Protein AF-A0A537F146-F1 (afdb_monomer_lite)

Foldseek 3Di:
DDDPDPPPPPDDDDPPQDAQPQPRDGFPDAFPDWDDDVQWTKGWGAHPVRWIKIWTDGPVDIDIGTDFDQQCADPVVRDRHPGSDSADPPPRHGD

Structure (mmCIF, N/CA/C/O backbone):
data_AF-A0A537F146-F1
#
_entry.id   AF-A0A537F146-F1
#
loop_
_atom_site.group_PDB
_atom_site.id
_atom_site.type_symbol
_atom_site.label_atom_id
_atom_site.label_alt_id
_atom_site.label_comp_id
_atom_site.label_asym_id
_atom_site.label_entity_id
_atom_site.label_seq_id
_atom_site.pdbx_PDB_ins_code
_atom_site.Cartn_x
_atom_site.Cartn_y
_atom_site.Cartn_z
_atom_site.occupancy
_atom_site.B_iso_or_equiv
_atom_site.auth_seq_id
_atom_site.auth_comp_id
_atom_site.auth_asym_id
_atom_site.auth_atom_id
_atom_site.pdbx_PDB_model_num
ATOM 1 N N . MET A 1 1 ? 22.084 5.832 32.204 1.00 35.81 1 MET A N 1
ATOM 2 C CA . MET A 1 1 ? 21.666 4.539 31.616 1.00 35.81 1 MET A CA 1
ATOM 3 C C . MET A 1 1 ? 20.229 4.683 31.137 1.00 35.81 1 MET A C 1
ATOM 5 O O . MET A 1 1 ? 19.326 4.732 31.961 1.00 35.81 1 MET A O 1
ATOM 9 N N . ILE A 1 2 ? 20.018 4.862 29.832 1.00 39.72 2 ILE A N 1
ATOM 10 C CA . ILE A 1 2 ? 18.678 5.003 29.246 1.00 39.72 2 ILE A CA 1
ATOM 11 C C . ILE A 1 2 ? 18.163 3.583 29.012 1.00 39.72 2 ILE A C 1
ATOM 13 O O . ILE A 1 2 ? 18.698 2.862 28.176 1.00 39.72 2 ILE A O 1
ATOM 17 N N . ARG A 1 3 ? 17.183 3.149 29.805 1.00 31.09 3 ARG A N 1
ATOM 18 C CA . ARG A 1 3 ? 16.497 1.873 29.579 1.00 31.09 3 ARG A CA 1
ATOM 19 C C . ARG A 1 3 ? 15.633 2.035 28.322 1.00 31.09 3 ARG A C 1
ATOM 21 O O . ARG A 1 3 ? 14.796 2.940 28.322 1.00 31.09 3 ARG A O 1
ATOM 28 N N . PRO A 1 4 ? 15.799 1.220 27.266 1.00 36.56 4 PRO A N 1
ATOM 29 C CA . PRO A 1 4 ? 14.839 1.220 26.175 1.00 36.56 4 PRO A CA 1
ATOM 30 C C . PRO A 1 4 ? 13.485 0.800 26.747 1.00 36.56 4 PRO A C 1
ATOM 32 O O . PRO A 1 4 ? 13.367 -0.210 27.444 1.00 36.56 4 PRO A O 1
ATOM 35 N N . ARG A 1 5 ? 12.477 1.641 26.519 1.00 38.00 5 ARG A N 1
ATOM 36 C CA . ARG A 1 5 ? 11.101 1.379 26.923 1.00 38.00 5 ARG A CA 1
ATOM 37 C C . ARG A 1 5 ? 10.619 0.175 26.106 1.00 38.00 5 ARG A C 1
ATOM 39 O O . ARG A 1 5 ? 10.669 0.254 24.880 1.00 38.00 5 ARG A O 1
ATOM 46 N N . PRO A 1 6 ? 10.189 -0.932 26.729 1.00 39.66 6 PRO A N 1
ATOM 47 C CA . PRO A 1 6 ? 9.545 -1.998 25.986 1.00 39.66 6 PRO A CA 1
ATOM 48 C C . PRO A 1 6 ? 8.227 -1.439 25.451 1.00 39.66 6 PRO A C 1
ATOM 50 O O . PRO A 1 6 ? 7.344 -1.063 26.225 1.00 39.66 6 PRO A O 1
ATOM 53 N N . THR A 1 7 ? 8.111 -1.328 24.129 1.00 41.47 7 THR A N 1
ATOM 54 C CA . THR A 1 7 ? 6.828 -1.078 23.475 1.00 41.47 7 THR A CA 1
ATOM 55 C C . THR A 1 7 ? 5.984 -2.334 23.658 1.00 41.47 7 THR A C 1
ATOM 57 O O . THR A 1 7 ? 6.043 -3.274 22.870 1.00 41.47 7 THR A O 1
ATOM 60 N N . LEU A 1 8 ? 5.255 -2.372 24.774 1.00 39.59 8 LEU A N 1
ATOM 61 C CA . LEU A 1 8 ? 4.144 -3.282 25.008 1.00 39.59 8 LEU A CA 1
ATOM 62 C C . LEU A 1 8 ? 3.074 -2.988 23.955 1.00 39.59 8 LEU A C 1
ATOM 64 O O . LEU A 1 8 ? 2.365 -1.989 24.049 1.00 39.59 8 LEU A O 1
ATOM 68 N N . ILE A 1 9 ? 2.958 -3.863 22.961 1.00 44.91 9 ILE A N 1
ATOM 69 C CA . ILE A 1 9 ? 1.751 -3.973 22.144 1.00 44.91 9 ILE A CA 1
ATOM 70 C C . ILE A 1 9 ? 0.869 -5.011 22.848 1.00 44.91 9 ILE A C 1
ATOM 72 O O . ILE A 1 9 ? 0.879 -6.192 22.512 1.00 44.91 9 ILE A O 1
ATOM 76 N N . THR A 1 10 ? 0.188 -4.595 23.920 1.00 44.34 10 THR A N 1
ATOM 77 C CA . THR A 1 10 ? -0.808 -5.425 24.613 1.00 44.34 10 THR A CA 1
ATOM 78 C C . THR A 1 10 ? -2.164 -5.193 23.964 1.00 44.34 10 THR A C 1
ATOM 80 O O . THR A 1 10 ? -2.736 -4.112 24.080 1.00 44.34 10 THR A O 1
ATOM 83 N N . GLY A 1 11 ? -2.675 -6.216 23.289 1.00 36.41 11 GLY A N 1
ATOM 84 C CA . GLY A 1 11 ? -4.003 -6.212 22.683 1.00 36.41 11 GLY A CA 1
ATOM 85 C C . GLY A 1 11 ? -4.105 -7.324 21.654 1.00 36.41 11 GLY A C 1
ATOM 86 O O . GLY A 1 11 ? -3.939 -7.086 20.464 1.00 36.41 11 GLY A O 1
ATOM 87 N N . GLY A 1 12 ? -4.285 -8.555 22.134 1.00 39.47 12 GLY A N 1
ATOM 88 C CA . GLY A 1 12 ? -4.533 -9.707 21.281 1.00 39.47 12 GLY A CA 1
ATOM 89 C C . GLY A 1 12 ? -5.859 -9.556 20.547 1.00 39.47 12 GLY A C 1
ATOM 90 O O . GLY A 1 12 ? -6.892 -9.416 21.181 1.00 39.47 12 GLY A O 1
ATOM 91 N N . GLU A 1 13 ? -5.803 -9.529 19.224 1.00 35.81 13 GLU A N 1
ATOM 92 C CA . GLU A 1 13 ? -6.495 -10.444 18.313 1.00 35.81 13 GLU A CA 1
ATOM 93 C C . GLU A 1 13 ? -6.173 -9.987 16.885 1.00 35.81 13 GLU A C 1
ATOM 95 O O . GLU A 1 13 ? -6.377 -8.837 16.510 1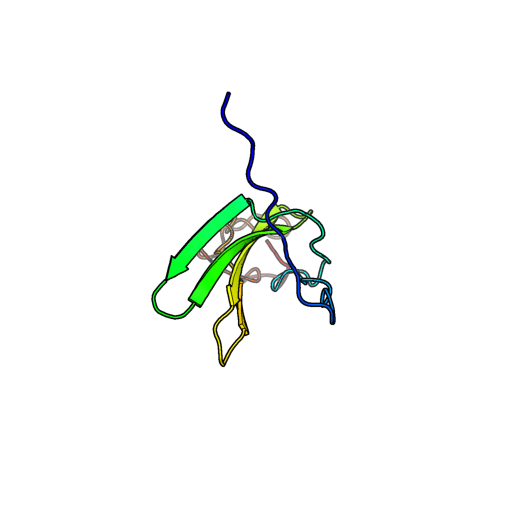.00 35.81 13 GLU A O 1
ATOM 100 N N . ALA A 1 14 ? -5.590 -10.911 16.120 1.00 37.09 14 ALA A N 1
ATOM 101 C CA . ALA A 1 14 ? -5.095 -10.746 14.760 1.00 37.09 14 ALA A CA 1
ATOM 102 C C . ALA A 1 14 ? -4.009 -9.662 14.570 1.00 37.09 14 ALA A C 1
ATOM 104 O O . ALA A 1 14 ? -4.271 -8.515 14.209 1.00 37.09 14 ALA A O 1
ATOM 105 N N . LEU A 1 15 ? -2.742 -10.101 14.568 1.00 44.44 15 LEU A N 1
ATOM 106 C CA . LEU A 1 15 ? -1.851 -9.692 13.478 1.00 44.44 15 LEU A CA 1
ATOM 107 C C . LEU A 1 15 ? -2.530 -10.153 12.179 1.00 44.44 15 LEU A C 1
ATOM 109 O O . LEU A 1 15 ? -2.204 -11.209 11.640 1.00 44.44 15 LEU A O 1
ATOM 113 N N . LEU A 1 16 ? -3.543 -9.411 11.716 1.00 52.31 16 LEU A N 1
ATOM 114 C CA . LEU A 1 16 ? -3.989 -9.470 10.335 1.00 52.31 16 LEU A CA 1
ATOM 115 C C . LEU A 1 16 ? -2.708 -9.296 9.544 1.00 52.31 16 LEU A C 1
ATOM 117 O O . LEU A 1 16 ? -2.092 -8.235 9.636 1.00 52.31 16 LEU A O 1
ATOM 121 N N . ALA A 1 17 ? -2.263 -10.368 8.891 1.00 66.56 17 ALA A N 1
ATOM 122 C CA . ALA A 1 17 ? -1.037 -10.393 8.119 1.00 66.56 17 ALA A CA 1
ATOM 123 C C . ALA A 1 17 ? -1.004 -9.126 7.257 1.00 66.56 17 ALA A C 1
ATOM 125 O O . ALA A 1 17 ? -1.779 -8.997 6.302 1.00 66.56 17 ALA A O 1
ATOM 126 N N . LEU A 1 18 ? -0.195 -8.141 7.671 1.00 85.06 18 LEU A N 1
ATOM 127 C CA . LEU A 1 18 ? -0.246 -6.806 7.097 1.00 85.06 18 LEU A CA 1
ATOM 128 C C . LEU A 1 18 ? 0.189 -6.957 5.653 1.00 85.06 18 LEU A C 1
ATOM 130 O O . LEU A 1 18 ? 1.346 -7.243 5.372 1.00 85.06 18 LEU A O 1
ATOM 134 N N . SER A 1 19 ? -0.752 -6.831 4.733 1.00 88.88 19 SER A N 1
ATOM 135 C CA . SER A 1 19 ? -0.487 -7.124 3.335 1.00 88.88 19 SER A CA 1
ATOM 136 C C . SER A 1 19 ? -0.124 -5.836 2.621 1.00 88.88 19 SER A C 1
ATOM 138 O O . SER A 1 19 ? -0.796 -4.813 2.764 1.00 88.88 19 SER A O 1
ATOM 140 N N . CYS A 1 20 ? 0.950 -5.873 1.837 1.00 86.44 20 CYS A N 1
ATOM 141 C CA . CYS A 1 20 ? 1.330 -4.746 1.007 1.00 86.44 20 CYS A CA 1
ATOM 142 C C . CYS A 1 20 ? 0.178 -4.428 0.036 1.00 86.44 20 CYS A C 1
ATOM 144 O O . CYS A 1 20 ? -0.162 -5.284 -0.786 1.00 86.44 20 CYS A O 1
ATOM 146 N N . PRO A 1 21 ? -0.380 -3.204 0.036 1.00 85.31 21 PRO A N 1
ATOM 147 C CA . PRO A 1 21 ? -1.524 -2.860 -0.812 1.00 85.31 21 PRO A CA 1
ATOM 148 C C . PRO A 1 21 ? -1.206 -2.898 -2.318 1.00 85.31 21 PRO A C 1
ATOM 150 O O . PRO A 1 21 ? -2.113 -2.826 -3.139 1.00 85.31 21 PRO A O 1
ATOM 153 N N . ARG A 1 22 ? 0.077 -3.006 -2.702 1.00 82.06 22 ARG A N 1
ATOM 154 C CA . ARG A 1 22 ? 0.511 -3.109 -4.106 1.00 82.06 22 ARG A CA 1
ATOM 155 C C . ARG A 1 22 ? 0.681 -4.543 -4.600 1.00 82.06 22 ARG A C 1
ATOM 157 O O . ARG A 1 22 ? 0.341 -4.838 -5.748 1.00 82.06 22 ARG A O 1
ATOM 164 N N . CYS A 1 23 ? 1.276 -5.418 -3.793 1.00 81.75 23 CYS A N 1
ATOM 165 C CA . CYS A 1 23 ? 1.654 -6.766 -4.229 1.00 81.75 23 CYS A CA 1
ATOM 166 C C . CYS A 1 23 ? 0.938 -7.890 -3.476 1.00 81.75 23 CYS A C 1
ATOM 168 O O . CYS A 1 23 ? 1.104 -9.042 -3.859 1.00 81.75 23 CYS A O 1
ATOM 170 N N . GLY A 1 24 ? 0.172 -7.576 -2.427 1.00 84.81 24 GLY A N 1
ATOM 171 C CA . GLY A 1 24 ? -0.481 -8.562 -1.562 1.00 84.81 24 GLY A CA 1
ATOM 172 C C . GLY A 1 24 ? 0.486 -9.360 -0.683 1.00 84.81 24 GLY A C 1
ATOM 173 O O . GLY A 1 24 ? 0.044 -10.189 0.100 1.00 84.81 24 GLY A O 1
ATOM 174 N N . GLY A 1 25 ? 1.796 -9.117 -0.796 1.00 85.44 25 GLY A N 1
ATOM 175 C CA . GLY A 1 25 ? 2.807 -9.797 0.007 1.00 85.44 25 GLY A CA 1
ATOM 176 C C . GLY A 1 25 ? 2.664 -9.455 1.486 1.00 85.44 25 GLY A C 1
ATOM 177 O O . GLY A 1 25 ? 2.436 -8.292 1.834 1.00 85.44 25 GLY A O 1
ATOM 178 N N . VAL A 1 26 ? 2.818 -10.466 2.336 1.00 89.06 26 VAL A N 1
ATOM 179 C CA . VAL A 1 26 ? 2.786 -10.309 3.790 1.00 89.06 26 VAL A CA 1
ATOM 180 C C . VAL A 1 26 ? 3.997 -9.499 4.241 1.00 89.06 26 VAL A C 1
ATOM 182 O O . VAL A 1 26 ? 5.122 -9.728 3.802 1.00 89.06 26 VAL A O 1
ATOM 185 N N . VAL A 1 27 ? 3.757 -8.529 5.114 1.00 88.00 27 VAL A N 1
ATOM 186 C CA . VAL A 1 27 ? 4.780 -7.681 5.709 1.00 88.00 27 VAL A CA 1
ATOM 187 C C . VAL A 1 27 ? 4.965 -8.097 7.155 1.00 88.00 27 VAL A C 1
ATOM 189 O O . VAL A 1 27 ? 4.120 -7.833 8.005 1.00 88.00 27 VAL A O 1
ATOM 192 N N . SER A 1 28 ? 6.104 -8.731 7.411 1.00 84.00 28 SER A N 1
ATOM 193 C CA . SER A 1 28 ? 6.508 -9.187 8.746 1.00 84.00 28 SER A CA 1
ATOM 194 C C . SER A 1 28 ? 7.564 -8.280 9.384 1.00 84.00 28 SER A C 1
ATOM 196 O O . SER A 1 28 ? 7.990 -8.513 10.511 1.00 84.00 28 SER A O 1
ATOM 198 N N . THR A 1 29 ? 8.026 -7.254 8.664 1.00 82.94 29 THR A N 1
ATOM 199 C CA . THR A 1 29 ? 9.049 -6.320 9.146 1.00 82.94 29 THR A CA 1
ATOM 200 C C . THR A 1 29 ? 8.440 -5.214 10.008 1.00 82.94 29 THR A C 1
ATOM 202 O O . THR A 1 29 ? 7.339 -4.752 9.693 1.00 82.94 29 THR A O 1
ATOM 205 N N . PRO A 1 30 ? 9.168 -4.708 11.022 1.00 89.06 30 PRO A N 1
ATOM 206 C CA . PRO A 1 30 ? 8.731 -3.540 11.779 1.00 89.06 30 PRO A CA 1
ATOM 207 C C . PRO A 1 30 ? 8.620 -2.295 10.880 1.00 89.06 30 PRO A C 1
ATOM 209 O O . PRO A 1 30 ? 9.260 -2.233 9.821 1.00 89.06 30 PRO A O 1
ATOM 212 N N . PRO A 1 31 ? 7.823 -1.291 11.281 1.00 93.50 31 PRO A N 1
ATOM 213 C CA . PRO A 1 31 ? 7.713 -0.050 10.530 1.00 93.50 31 PRO A CA 1
ATOM 214 C C . PRO A 1 31 ? 9.053 0.704 10.481 1.00 93.50 31 PRO A C 1
ATOM 216 O O . PRO A 1 31 ? 9.782 0.792 11.463 1.00 93.50 31 PRO A O 1
ATOM 219 N N . GLU A 1 32 ? 9.372 1.288 9.322 1.00 93.69 32 GLU A N 1
ATOM 220 C CA . GLU A 1 32 ? 10.567 2.117 9.100 1.00 93.69 32 GLU A CA 1
ATOM 221 C C . GLU A 1 32 ? 10.466 3.479 9.810 1.00 93.69 32 GLU A C 1
ATOM 223 O O . GLU A 1 32 ? 11.476 4.137 10.054 1.00 93.69 32 GLU A O 1
ATOM 228 N N . ARG A 1 33 ? 9.241 3.960 10.048 1.00 93.31 33 ARG A N 1
ATOM 229 C CA . ARG A 1 33 ? 8.957 5.255 10.674 1.00 93.31 33 ARG A CA 1
ATOM 230 C C . ARG A 1 33 ? 7.530 5.282 11.191 1.00 93.31 33 ARG A C 1
ATOM 232 O O . ARG A 1 33 ? 6.640 4.794 10.505 1.00 93.31 33 ARG A O 1
ATOM 239 N N . GLU A 1 34 ? 7.313 5.957 12.309 1.00 96.00 34 GLU A N 1
ATOM 240 C CA . GLU A 1 34 ? 5.989 6.157 12.901 1.00 96.00 34 GLU A CA 1
ATOM 241 C C . GLU A 1 34 ? 5.763 7.641 13.217 1.00 96.00 34 GLU A C 1
ATOM 243 O O . GLU A 1 34 ? 6.724 8.410 13.337 1.00 96.00 34 GLU A O 1
ATOM 248 N N . TRP A 1 35 ? 4.504 8.075 13.236 1.00 96.50 35 TRP A N 1
ATOM 249 C CA . TRP A 1 35 ? 4.090 9.438 13.571 1.00 96.50 35 TRP A CA 1
ATOM 250 C C . TRP A 1 35 ? 2.615 9.470 13.971 1.00 96.50 35 TRP A C 1
ATOM 252 O O . TRP A 1 35 ? 1.819 8.676 13.483 1.00 96.50 35 TRP A O 1
ATOM 262 N N . ASP A 1 36 ? 2.230 10.455 14.774 1.00 95.44 36 ASP A N 1
ATOM 263 C CA . ASP A 1 36 ? 0.822 10.741 15.043 1.00 95.44 36 ASP A CA 1
ATOM 264 C C . ASP A 1 36 ? 0.312 11.824 14.083 1.00 95.44 36 ASP A C 1
ATOM 266 O O . ASP A 1 36 ? 0.991 12.816 13.802 1.00 95.44 36 ASP A O 1
ATOM 270 N N . PHE A 1 37 ? -0.882 11.620 13.528 1.00 88.62 37 PHE A N 1
ATOM 271 C CA . PHE A 1 37 ? -1.560 12.570 12.652 1.00 88.62 37 PHE A CA 1
ATOM 272 C C . PHE A 1 37 ? -3.039 12.654 13.027 1.00 88.62 37 PHE A C 1
ATOM 274 O O . PHE A 1 37 ? -3.824 11.757 12.717 1.00 88.62 37 PHE A O 1
ATOM 281 N N . GLN A 1 38 ? -3.428 13.759 13.667 1.00 92.12 38 GLN A N 1
ATOM 282 C CA . GLN A 1 38 ? -4.772 13.930 14.229 1.00 92.12 38 GLN A CA 1
ATOM 283 C C . GLN A 1 38 ? -5.132 12.744 15.148 1.00 92.12 38 GLN A C 1
ATOM 285 O O . GLN A 1 38 ? -4.381 12.442 16.068 1.00 92.12 38 GLN A O 1
ATOM 290 N N . ASN A 1 39 ? -6.246 12.054 14.884 1.00 92.88 39 ASN A N 1
ATOM 291 C CA . ASN A 1 39 ? -6.716 10.894 15.651 1.00 92.88 39 ASN A CA 1
ATOM 292 C C . ASN A 1 39 ? -6.167 9.551 15.129 1.00 92.88 39 ASN A C 1
ATOM 294 O O . ASN A 1 39 ? -6.736 8.501 15.430 1.00 92.88 39 ASN A O 1
ATOM 298 N N . TYR A 1 40 ? -5.121 9.579 14.299 1.00 93.69 40 TYR A N 1
ATOM 299 C CA . TYR A 1 40 ? -4.520 8.389 13.706 1.00 93.69 40 TYR A CA 1
ATOM 300 C C . TYR A 1 40 ? -3.061 8.242 14.121 1.00 93.69 40 TYR A C 1
ATOM 302 O O . TYR A 1 40 ? -2.283 9.193 14.031 1.00 93.69 40 TYR A O 1
ATOM 310 N N . HIS A 1 41 ? -2.679 7.015 14.459 1.00 95.50 41 HIS A N 1
ATOM 311 C CA . HIS A 1 41 ? -1.287 6.599 14.503 1.00 95.50 41 HIS A CA 1
ATOM 312 C C . HIS A 1 41 ? -0.878 6.088 13.118 1.00 95.50 41 HIS A C 1
ATOM 314 O O . HIS A 1 41 ? -1.498 5.171 12.571 1.00 95.50 41 HIS A O 1
ATOM 320 N N . GLY A 1 42 ? 0.115 6.732 12.513 1.00 93.75 42 GLY A N 1
ATOM 321 C CA . GLY A 1 42 ? 0.644 6.409 11.197 1.00 93.75 42 GLY A CA 1
ATOM 322 C C . GLY A 1 42 ? 1.960 5.645 11.294 1.00 93.75 42 GLY A C 1
ATOM 323 O O . GLY A 1 42 ? 2.920 6.148 11.867 1.00 93.75 42 GLY A O 1
ATOM 324 N N . SER A 1 43 ? 2.044 4.485 10.647 1.00 95.44 43 SER A N 1
ATOM 325 C CA . SER A 1 43 ? 3.259 3.664 10.584 1.00 95.44 43 SER A CA 1
ATOM 326 C C . SER A 1 43 ? 3.627 3.387 9.125 1.00 95.44 43 SER A C 1
ATOM 328 O O . SER A 1 43 ? 2.789 3.000 8.310 1.00 95.44 43 SER A O 1
ATOM 330 N N . ARG A 1 44 ? 4.887 3.602 8.745 1.00 94.38 44 ARG A N 1
ATOM 331 C CA . ARG A 1 44 ? 5.397 3.344 7.392 1.00 94.38 44 ARG A CA 1
ATOM 332 C C . ARG A 1 44 ? 6.043 1.978 7.322 1.00 94.38 44 ARG A C 1
ATOM 334 O O . ARG A 1 44 ? 6.986 1.712 8.052 1.00 94.38 44 ARG A O 1
ATOM 341 N N . PHE A 1 45 ? 5.638 1.191 6.340 1.00 93.19 45 PHE A N 1
ATOM 342 C CA . PHE A 1 45 ? 6.194 -0.122 6.064 1.00 93.19 45 PHE A CA 1
ATOM 343 C C . PHE A 1 45 ? 6.840 -0.175 4.683 1.00 93.19 45 PHE A C 1
ATOM 345 O O . PHE A 1 45 ? 6.520 0.612 3.783 1.00 93.19 45 PHE A O 1
ATOM 352 N N . LYS A 1 46 ? 7.735 -1.147 4.524 1.00 89.94 46 LYS A N 1
ATOM 353 C CA . LYS A 1 46 ? 8.335 -1.542 3.254 1.00 89.94 46 LYS A CA 1
ATOM 354 C C . LYS A 1 46 ? 8.176 -3.050 3.113 1.00 89.94 46 LYS A C 1
ATOM 356 O O . LYS A 1 46 ? 8.535 -3.776 4.031 1.00 89.94 46 LYS A O 1
ATOM 361 N N . CYS A 1 47 ? 7.624 -3.515 1.998 1.00 87.44 47 CYS A N 1
ATOM 362 C CA . CYS A 1 47 ? 7.538 -4.951 1.739 1.00 87.44 47 CYS A CA 1
ATOM 363 C C . CYS A 1 47 ? 8.870 -5.495 1.195 1.00 87.44 47 CYS A C 1
ATOM 365 O O . CYS A 1 47 ? 9.759 -4.730 0.820 1.00 87.44 47 CYS A O 1
ATOM 367 N N . GLU A 1 48 ? 8.995 -6.817 1.088 1.00 86.19 48 GLU A N 1
ATOM 368 C CA . GLU A 1 48 ? 10.204 -7.471 0.559 1.00 86.19 48 GLU A CA 1
ATOM 369 C C . GLU A 1 48 ? 10.537 -7.063 -0.884 1.00 86.19 48 GLU A C 1
ATOM 371 O O . GLU A 1 48 ? 11.703 -7.022 -1.263 1.00 86.19 48 GLU A O 1
ATOM 376 N N . ARG A 1 49 ? 9.528 -6.673 -1.679 1.00 82.00 49 ARG A N 1
ATOM 377 C CA . ARG A 1 49 ? 9.715 -6.145 -3.045 1.00 82.00 49 ARG A CA 1
ATOM 378 C C . ARG A 1 49 ? 10.178 -4.683 -3.082 1.00 82.00 49 ARG A C 1
ATOM 380 O O . ARG A 1 49 ? 10.328 -4.117 -4.156 1.00 82.00 49 ARG A O 1
ATOM 387 N N . GLY A 1 50 ? 10.368 -4.048 -1.926 1.00 83.31 50 GLY A N 1
ATOM 388 C CA . GLY A 1 50 ? 10.831 -2.665 -1.812 1.00 83.31 50 GLY A CA 1
ATOM 389 C C . GLY A 1 50 ? 9.732 -1.600 -1.898 1.00 83.31 50 GLY A C 1
ATOM 390 O O . GLY A 1 50 ? 10.015 -0.428 -1.637 1.00 83.31 50 GLY A O 1
ATOM 391 N N . ASP A 1 51 ? 8.482 -1.975 -2.193 1.00 84.75 51 ASP A N 1
ATOM 392 C CA . ASP A 1 51 ? 7.355 -1.042 -2.184 1.00 84.75 51 ASP A CA 1
ATOM 393 C C . ASP A 1 51 ? 7.081 -0.523 -0.772 1.00 84.75 51 ASP A C 1
ATOM 395 O O . ASP A 1 51 ? 7.028 -1.280 0.202 1.00 84.75 51 ASP A O 1
ATOM 399 N N . LYS A 1 52 ? 6.837 0.785 -0.676 1.00 89.69 52 LYS A N 1
ATOM 400 C CA . LYS A 1 52 ? 6.519 1.455 0.586 1.00 89.69 52 LYS A CA 1
ATOM 401 C C . LYS A 1 52 ? 5.039 1.788 0.673 1.00 89.69 52 LYS A C 1
ATOM 403 O O . LYS A 1 52 ? 4.393 2.112 -0.323 1.00 89.69 52 LYS A O 1
ATOM 408 N N . PHE A 1 53 ? 4.504 1.774 1.881 1.00 91.50 53 PHE A N 1
ATOM 409 C CA . PHE A 1 53 ? 3.140 2.208 2.162 1.00 91.50 53 PHE A CA 1
ATOM 410 C C . PHE A 1 53 ? 3.030 2.681 3.607 1.00 91.50 53 PHE A C 1
ATOM 412 O O . PHE A 1 53 ? 3.895 2.397 4.434 1.00 91.50 53 PHE A O 1
ATOM 419 N N . ASN A 1 54 ? 1.975 3.429 3.898 1.00 94.00 54 ASN A N 1
ATOM 420 C CA . ASN A 1 54 ? 1.643 3.842 5.252 1.00 94.00 54 ASN A CA 1
ATOM 421 C C . ASN A 1 54 ? 0.403 3.069 5.713 1.00 94.00 54 ASN A C 1
ATOM 423 O O . ASN A 1 54 ? -0.527 2.888 4.928 1.00 94.00 54 ASN A O 1
ATOM 427 N N . LEU A 1 55 ? 0.387 2.651 6.969 1.00 93.75 55 LEU A N 1
ATOM 428 C CA . LEU A 1 55 ? -0.772 2.163 7.702 1.00 93.75 55 LEU A CA 1
ATOM 429 C C . LEU A 1 55 ? -1.225 3.277 8.645 1.00 93.75 55 LEU A C 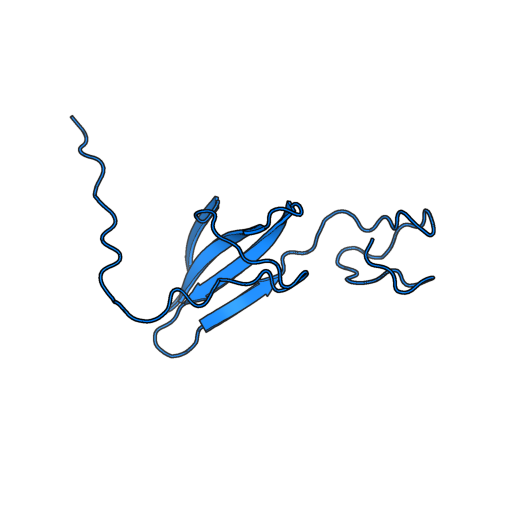1
ATOM 431 O O . LEU A 1 55 ? -0.393 3.859 9.332 1.00 93.75 55 LEU A O 1
ATOM 435 N N . TYR A 1 56 ? -2.520 3.565 8.674 1.00 93.56 56 TYR A N 1
ATOM 436 C CA . TYR A 1 56 ? -3.126 4.485 9.627 1.00 93.56 56 TYR A CA 1
ATOM 437 C C . TYR A 1 56 ? -4.110 3.709 10.485 1.00 93.56 56 TYR A C 1
ATOM 439 O O . TYR A 1 56 ? -5.030 3.096 9.944 1.00 93.56 56 TYR A O 1
ATOM 447 N N . ILE A 1 57 ? -3.912 3.747 11.799 1.00 93.00 57 ILE A N 1
ATOM 448 C CA . ILE A 1 57 ? -4.793 3.132 12.791 1.00 93.00 57 ILE A CA 1
ATOM 449 C C . ILE A 1 57 ? -5.412 4.259 13.608 1.00 93.00 57 ILE A C 1
ATOM 451 O O . ILE A 1 57 ? -4.707 5.009 14.278 1.00 93.00 57 ILE A O 1
ATOM 455 N N . GLY A 1 58 ? -6.728 4.402 13.524 1.00 90.94 58 GLY A N 1
ATOM 456 C CA . GLY A 1 58 ? -7.508 5.294 14.373 1.00 90.94 58 GLY A CA 1
ATOM 457 C C . GLY A 1 58 ? -8.523 4.503 15.189 1.00 90.94 58 GLY A C 1
ATOM 458 O O . GLY A 1 58 ? -8.746 3.318 14.955 1.00 90.94 58 GLY A O 1
ATOM 459 N N . THR A 1 59 ? -9.196 5.177 16.116 1.00 88.69 59 THR A N 1
ATOM 460 C CA . THR A 1 59 ? -10.229 4.570 16.975 1.00 88.69 59 THR A CA 1
ATOM 461 C C . THR A 1 59 ? -11.396 3.952 16.203 1.00 88.69 59 THR A C 1
ATOM 463 O O . THR A 1 59 ? -11.986 2.987 16.675 1.00 88.69 59 THR A O 1
ATOM 466 N N . SER A 1 60 ? -11.746 4.488 15.028 1.00 88.31 60 SER A N 1
ATOM 467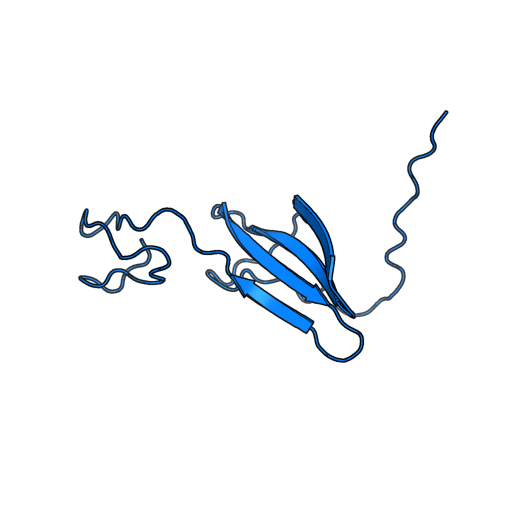 C CA . SER A 1 60 ? -12.898 4.015 14.238 1.00 88.31 60 SER A CA 1
ATOM 468 C C . SER A 1 60 ? -12.532 3.369 12.906 1.00 88.31 60 SER A C 1
ATOM 470 O O . SER A 1 60 ? -13.369 2.702 12.303 1.00 88.31 60 SER A O 1
ATOM 472 N N . LYS A 1 61 ? -11.331 3.630 12.381 1.00 88.62 61 LYS A N 1
ATOM 473 C CA . LYS A 1 61 ? -10.940 3.221 11.029 1.00 88.62 61 LYS A CA 1
ATOM 474 C C . LYS A 1 61 ? -9.465 2.870 10.979 1.00 88.62 61 LYS A C 1
ATOM 476 O O . LYS A 1 61 ? -8.636 3.598 11.520 1.00 88.62 61 LYS A O 1
ATOM 481 N N . THR A 1 62 ? -9.168 1.825 10.218 1.00 91.12 62 THR A N 1
ATOM 482 C CA . THR A 1 62 ? -7.812 1.445 9.834 1.00 91.12 62 THR A CA 1
ATOM 483 C C . THR A 1 62 ? -7.740 1.349 8.317 1.00 91.12 62 THR A C 1
ATOM 485 O O . THR A 1 62 ? -8.617 0.752 7.694 1.00 91.12 62 THR A O 1
ATOM 488 N N . PHE A 1 63 ? -6.724 1.954 7.706 1.00 89.38 63 PHE A N 1
ATOM 489 C CA . PHE A 1 63 ? -6.530 1.913 6.255 1.00 89.38 63 PHE A CA 1
ATOM 490 C C . PHE A 1 63 ? -5.053 2.013 5.876 1.00 89.38 63 PHE A C 1
ATOM 492 O O . PHE A 1 63 ? -4.226 2.520 6.635 1.00 89.38 63 PHE A O 1
ATOM 499 N N . THR A 1 64 ? -4.720 1.541 4.675 1.00 91.06 64 THR A N 1
ATOM 500 C CA . THR A 1 64 ? -3.375 1.650 4.107 1.00 91.06 64 THR A CA 1
ATOM 501 C C . THR A 1 64 ? -3.368 2.579 2.899 1.00 91.06 64 THR A C 1
ATOM 503 O O . THR A 1 64 ? -4.324 2.634 2.129 1.00 91.06 64 THR A O 1
ATOM 506 N N . ILE A 1 65 ? -2.276 3.323 2.726 1.00 88.00 65 ILE A N 1
ATOM 507 C CA . ILE A 1 65 ? -2.046 4.174 1.556 1.00 88.00 65 ILE A CA 1
ATOM 508 C C . ILE A 1 65 ? -0.726 3.749 0.904 1.00 88.00 65 ILE A C 1
ATOM 510 O O . ILE A 1 65 ? 0.333 3.910 1.527 1.00 88.00 65 ILE A O 1
ATOM 514 N N . PRO A 1 66 ? -0.739 3.222 -0.337 1.00 86.12 66 PRO A N 1
ATOM 515 C CA . PRO A 1 66 ? 0.491 2.934 -1.062 1.00 86.12 66 PRO A CA 1
ATOM 516 C C . PRO A 1 66 ? 1.262 4.231 -1.318 1.00 86.12 66 PRO A C 1
ATOM 518 O O . PRO A 1 66 ? 0.706 5.221 -1.792 1.00 86.12 66 PRO A O 1
ATOM 521 N N . ARG A 1 67 ? 2.571 4.233 -1.046 1.00 81.94 67 ARG A N 1
ATOM 522 C CA . ARG A 1 67 ? 3.432 5.332 -1.492 1.00 81.94 67 ARG A CA 1
ATOM 523 C C . ARG A 1 67 ? 3.665 5.174 -2.988 1.00 81.94 67 ARG A C 1
ATOM 525 O O . ARG A 1 67 ? 3.789 4.037 -3.446 1.00 81.94 67 ARG A O 1
ATOM 532 N N . PRO A 1 68 ? 3.729 6.263 -3.761 1.00 68.44 68 PRO A N 1
ATOM 533 C CA . PRO A 1 68 ? 4.158 6.185 -5.147 1.00 68.44 68 PRO A CA 1
ATOM 534 C C . PRO A 1 68 ? 5.579 5.619 -5.220 1.00 68.44 68 PRO A C 1
ATOM 536 O O . PRO A 1 68 ? 6.481 6.115 -4.540 1.00 68.44 68 PRO A O 1
ATOM 539 N N . SER A 1 69 ? 5.757 4.555 -6.002 1.00 64.06 69 SER A N 1
ATOM 540 C CA . SER A 1 69 ? 7.082 4.022 -6.314 1.00 64.06 69 SER A CA 1
ATOM 541 C C . SER A 1 69 ? 7.745 4.975 -7.319 1.00 64.06 69 SER A C 1
ATOM 543 O O . SER A 1 69 ? 7.079 5.420 -8.258 1.00 64.06 69 SER A O 1
ATOM 545 N N . PRO A 1 70 ? 9.018 5.355 -7.111 1.00 56.94 70 PRO A N 1
ATOM 546 C CA . PRO A 1 70 ? 9.704 6.323 -7.968 1.00 56.94 70 PRO A CA 1
ATOM 547 C C . PRO A 1 70 ? 9.995 5.770 -9.370 1.00 56.94 70 PRO A C 1
ATOM 549 O O . PRO A 1 70 ? 10.228 6.540 -10.299 1.00 56.94 70 PRO A O 1
ATOM 552 N N . SER A 1 71 ? 9.966 4.448 -9.544 1.00 57.91 71 SER A N 1
ATOM 553 C CA . SER A 1 71 ? 10.176 3.783 -10.823 1.00 57.91 71 SER A CA 1
ATOM 554 C C . SER A 1 71 ? 8.918 3.875 -11.684 1.00 57.91 71 SER A C 1
ATOM 556 O O . SER A 1 71 ? 8.109 2.958 -11.762 1.00 57.91 71 SER A O 1
ATOM 558 N N . GLY A 1 72 ? 8.766 5.007 -12.370 1.00 64.75 72 GLY A N 1
ATOM 559 C CA . GLY A 1 72 ? 7.903 5.080 -13.547 1.00 64.75 72 GLY A CA 1
ATOM 560 C C . GLY A 1 72 ? 8.397 4.160 -14.671 1.00 64.75 72 GLY A C 1
ATOM 561 O O . GLY A 1 72 ? 7.652 3.856 -15.581 1.00 64.75 72 GLY A O 1
ATOM 562 N N . PHE A 1 73 ? 9.634 3.673 -14.642 1.00 71.56 73 PHE A N 1
ATOM 563 C CA . PHE A 1 73 ? 10.194 2.888 -15.739 1.00 71.56 73 PHE A CA 1
ATOM 564 C C . PHE A 1 73 ? 9.642 1.458 -15.793 1.00 71.56 73 PHE A C 1
ATOM 566 O O . PHE A 1 73 ? 9.777 0.727 -14.822 1.00 71.56 73 PHE A O 1
ATOM 573 N N . CYS A 1 74 ? 9.055 1.058 -16.924 1.00 76.81 74 CYS A N 1
ATOM 574 C CA . CYS A 1 74 ? 8.618 -0.312 -17.172 1.00 76.81 74 CYS A CA 1
ATOM 575 C C . CYS A 1 74 ? 9.748 -1.154 -17.755 1.00 76.81 74 CYS A C 1
ATOM 577 O O . CYS A 1 74 ? 10.202 -0.874 -18.861 1.00 76.81 74 CYS A O 1
ATOM 579 N N . VAL A 1 75 ? 10.136 -2.237 -17.077 1.00 74.81 75 VAL A N 1
ATOM 580 C CA . VAL A 1 75 ? 11.181 -3.152 -17.579 1.00 74.81 75 VAL A CA 1
ATOM 581 C C . VAL A 1 75 ? 10.794 -3.821 -18.907 1.00 74.81 75 VAL A C 1
ATOM 583 O O . VAL A 1 75 ? 11.655 -4.048 -19.751 1.00 74.81 75 VAL A O 1
ATOM 586 N N . ASN A 1 76 ? 9.505 -4.101 -19.119 1.00 80.19 76 ASN A N 1
ATOM 587 C CA . ASN A 1 76 ? 9.032 -4.821 -20.305 1.00 80.19 76 ASN A CA 1
ATOM 588 C C . ASN A 1 76 ? 8.991 -3.942 -21.563 1.00 80.19 76 ASN A C 1
ATOM 590 O O . ASN A 1 76 ? 9.443 -4.345 -22.628 1.00 80.19 76 ASN A O 1
ATOM 594 N N . CYS A 1 77 ? 8.445 -2.733 -21.440 1.00 83.56 77 CYS A N 1
ATOM 595 C CA . CYS A 1 77 ? 8.353 -1.799 -22.563 1.00 83.56 77 CYS A CA 1
ATOM 596 C C . CYS A 1 77 ? 9.583 -0.898 -22.689 1.00 83.56 77 CYS A C 1
ATOM 598 O O . CYS A 1 77 ? 9.705 -0.191 -23.682 1.00 83.56 77 CYS A O 1
ATOM 600 N N . GLN A 1 78 ? 10.462 -0.886 -21.682 1.00 83.38 78 GLN A N 1
ATOM 601 C CA . GLN A 1 78 ? 11.558 0.075 -21.549 1.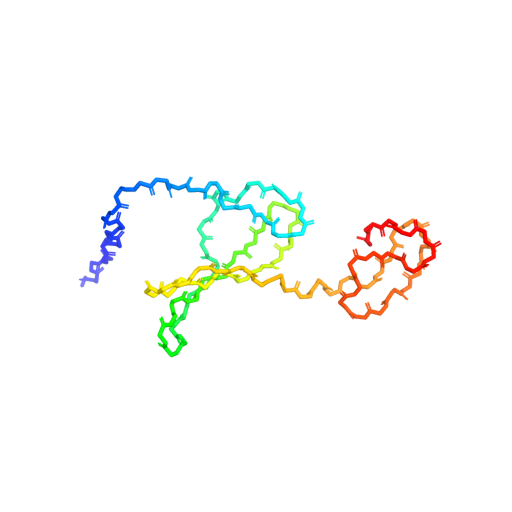00 83.38 78 GLN A CA 1
ATOM 602 C C . GLN A 1 78 ? 11.084 1.536 -21.653 1.00 83.38 78 GLN A C 1
ATOM 604 O O . GLN A 1 78 ? 11.820 2.419 -22.092 1.00 83.38 78 GLN A O 1
ATOM 609 N N . THR A 1 79 ? 9.837 1.802 -21.246 1.00 77.56 79 THR A N 1
ATOM 610 C CA . THR A 1 79 ? 9.215 3.128 -21.299 1.00 77.56 79 THR A CA 1
ATOM 611 C C . THR A 1 79 ? 9.065 3.729 -19.914 1.00 77.56 79 THR A C 1
ATOM 613 O O . THR A 1 79 ? 8.833 3.039 -18.919 1.00 77.56 79 THR A O 1
ATOM 616 N N . GLN A 1 80 ? 9.168 5.055 -19.844 1.00 76.75 80 GLN A N 1
ATOM 617 C CA . GLN A 1 80 ? 8.872 5.798 -18.631 1.00 76.75 80 GLN A CA 1
ATOM 618 C C . GLN A 1 80 ? 7.362 6.033 -18.527 1.00 76.75 80 GLN A C 1
ATOM 620 O O . GLN A 1 80 ? 6.761 6.763 -19.312 1.00 76.75 80 GLN A O 1
ATOM 625 N N . ASN A 1 81 ? 6.741 5.398 -17.545 1.00 71.81 81 ASN A N 1
ATOM 626 C CA . ASN A 1 81 ? 5.377 5.664 -17.127 1.00 71.81 81 ASN A CA 1
ATOM 627 C C . ASN A 1 81 ? 5.304 6.947 -16.293 1.00 71.81 81 ASN A C 1
ATOM 629 O O . ASN A 1 81 ? 6.292 7.343 -15.659 1.00 71.81 81 ASN A O 1
ATOM 633 N N . PRO A 1 82 ? 4.111 7.568 -16.238 1.00 68.81 82 PRO A N 1
ATOM 634 C CA . PRO A 1 82 ? 3.839 8.666 -15.328 1.00 68.81 82 PRO A CA 1
ATOM 635 C C . PRO A 1 82 ? 4.274 8.334 -13.901 1.00 68.81 82 PRO A C 1
ATOM 637 O O . PRO A 1 82 ? 4.135 7.196 -13.437 1.00 68.81 82 PRO A O 1
ATOM 640 N N . ALA A 1 83 ? 4.762 9.345 -13.183 1.00 61.81 83 ALA A N 1
ATOM 641 C CA . ALA A 1 83 ? 5.019 9.209 -11.760 1.00 61.81 83 ALA A CA 1
ATOM 642 C C . ALA A 1 83 ? 3.748 8.680 -11.077 1.00 61.81 83 ALA A C 1
ATOM 644 O O . ALA A 1 83 ? 2.655 9.194 -11.310 1.00 61.81 83 ALA A O 1
ATOM 645 N N . CYS A 1 84 ? 3.902 7.665 -10.225 1.00 62.88 84 CYS A N 1
ATOM 646 C CA . CYS A 1 84 ? 2.806 6.988 -9.522 1.00 62.88 84 CYS A CA 1
ATOM 647 C C . CYS A 1 84 ? 1.963 6.003 -10.358 1.00 62.88 84 CYS A C 1
ATOM 649 O O . CYS A 1 84 ? 1.024 5.431 -9.799 1.00 62.88 84 CYS A O 1
ATOM 651 N N . ALA A 1 85 ? 2.279 5.754 -11.635 1.00 66.38 85 ALA A N 1
ATOM 652 C CA . ALA A 1 85 ? 1.584 4.737 -12.425 1.00 66.38 85 ALA A CA 1
ATOM 653 C C . ALA A 1 85 ? 1.720 3.347 -11.775 1.00 66.38 85 ALA A C 1
ATOM 655 O O . ALA A 1 85 ? 2.822 2.886 -11.475 1.00 66.38 85 ALA A O 1
ATOM 656 N N . VAL A 1 86 ? 0.584 2.689 -11.521 1.00 70.00 86 VAL A N 1
ATOM 657 C CA . VAL A 1 86 ? 0.544 1.336 -10.927 1.00 70.00 86 VAL A CA 1
ATOM 658 C C . VAL A 1 86 ? 0.850 0.265 -11.977 1.00 70.00 86 VAL A C 1
ATOM 660 O O . VAL A 1 86 ? 1.431 -0.768 -11.653 1.00 70.00 86 VAL A O 1
ATOM 663 N N . TYR A 1 87 ? 0.494 0.538 -13.231 1.00 74.69 87 TYR A N 1
ATOM 664 C CA . TYR A 1 87 ? 0.700 -0.333 -14.380 1.00 74.69 87 TYR A 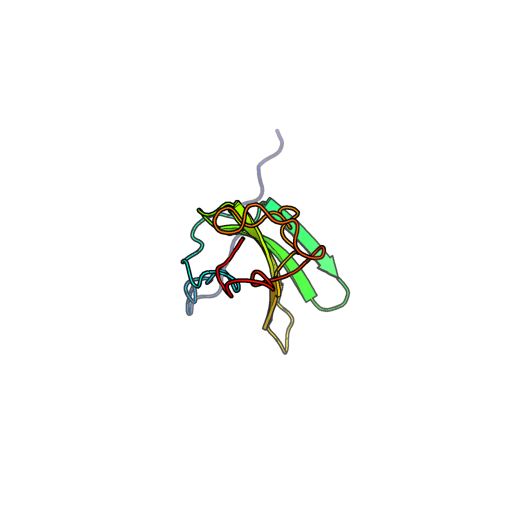CA 1
ATOM 665 C C . TYR A 1 87 ? 1.290 0.469 -15.535 1.00 74.69 87 TYR A C 1
ATOM 667 O O . TYR A 1 87 ? 1.056 1.675 -15.650 1.00 74.69 87 TYR A O 1
ATOM 675 N N . CYS A 1 88 ? 2.043 -0.209 -16.396 1.00 80.56 88 CYS A N 1
ATOM 676 C CA . CYS A 1 88 ? 2.538 0.375 -17.626 1.00 80.56 88 CYS A CA 1
ATOM 677 C C . CYS A 1 88 ? 1.381 0.696 -18.568 1.00 80.56 88 CYS A C 1
ATOM 679 O O . CYS A 1 88 ? 0.534 -0.160 -18.818 1.00 80.56 88 CYS A O 1
ATOM 681 N N . LYS A 1 89 ? 1.371 1.912 -19.124 1.00 78.06 89 LYS A N 1
ATOM 682 C CA . LYS A 1 89 ? 0.328 2.340 -20.070 1.00 78.06 89 LYS A CA 1
ATOM 683 C C . LYS A 1 89 ? 0.312 1.505 -21.357 1.00 78.06 89 LYS A C 1
ATOM 685 O O . LYS A 1 89 ? -0.725 1.406 -21.997 1.00 78.06 89 LYS A O 1
ATOM 690 N N . ASP A 1 90 ? 1.461 0.937 -21.722 1.00 82.31 90 ASP A N 1
ATOM 691 C CA . ASP A 1 90 ? 1.663 0.269 -23.008 1.00 82.31 90 ASP A CA 1
ATOM 692 C C . ASP A 1 90 ? 1.404 -1.242 -22.928 1.00 82.31 90 ASP A C 1
ATOM 694 O O . ASP A 1 90 ? 0.846 -1.815 -23.857 1.00 82.31 90 ASP A O 1
ATOM 698 N N . CYS A 1 91 ? 1.772 -1.902 -21.821 1.00 85.25 91 CYS A N 1
ATOM 699 C CA . CYS A 1 91 ? 1.617 -3.359 -21.683 1.00 85.25 91 CYS A CA 1
ATOM 700 C C . CYS A 1 91 ? 0.790 -3.823 -20.481 1.00 85.25 91 CYS A C 1
ATOM 702 O O . CYS A 1 91 ? 0.60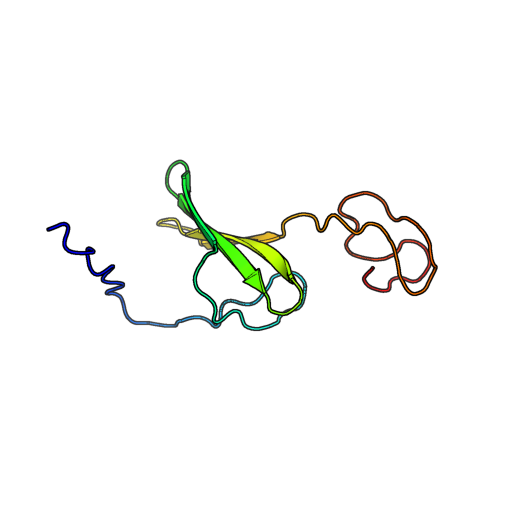0 -5.023 -20.314 1.00 85.25 91 CYS A O 1
ATOM 704 N N . GLY A 1 92 ? 0.346 -2.922 -19.602 1.00 75.19 92 GLY A N 1
ATOM 705 C CA . GLY A 1 92 ? -0.395 -3.289 -18.391 1.00 75.19 92 GLY A CA 1
ATOM 706 C C . GLY A 1 92 ? 0.431 -4.021 -17.324 1.00 75.19 92 GLY A C 1
ATOM 707 O O . GLY A 1 92 ? -0.086 -4.288 -16.242 1.00 75.19 92 GLY A O 1
ATOM 708 N N . ASN A 1 93 ? 1.713 -4.312 -17.571 1.00 75.38 93 ASN A N 1
ATOM 709 C CA . ASN A 1 93 ? 2.591 -4.923 -16.575 1.00 75.38 93 ASN A CA 1
ATOM 710 C C . ASN A 1 93 ? 3.007 -3.909 -15.511 1.00 75.38 93 ASN A C 1
ATOM 712 O O . ASN A 1 93 ? 3.114 -2.709 -15.777 1.00 75.38 93 ASN A O 1
ATOM 716 N N . LYS A 1 94 ? 3.259 -4.395 -14.294 1.00 64.81 94 LYS A N 1
ATOM 717 C CA . LYS A 1 94 ? 3.829 -3.553 -13.239 1.00 64.81 94 LYS A CA 1
ATOM 718 C C . LYS A 1 94 ? 5.246 -3.126 -13.658 1.00 64.81 94 LYS A C 1
ATOM 720 O O . LYS A 1 94 ? 5.962 -3.976 -14.191 1.00 64.81 94 LYS A O 1
ATOM 725 N N . PRO A 1 95 ? 5.588 -1.833 -13.506 1.00 60.81 95 PRO A N 1
ATOM 726 C CA . PRO A 1 95 ? 6.881 -1.308 -13.915 1.00 60.81 95 PRO A CA 1
ATOM 727 C C . PRO A 1 95 ? 8.051 -2.020 -13.239 1.00 60.81 95 PRO A C 1
ATOM 729 O O . PRO A 1 95 ? 7.933 -2.323 -12.028 1.00 60.81 95 PRO A O 1
#

pLDDT: mean 75.71, std 18.82, range [31.09, 96.5]

Secondary structure (DSSP, 8-state):
--PPP-------S-----B-TTT--B--SPPSEEEEETTEEEEEEE-TTS-EEEEEEESS-EEEEEPPPS--EETTTTEEPPTT-SS-TTT----

Sequence (95 aa):
MIRPRPTLITGGEALLALSCPRCGGVVSTPPEREWDFQNYHGSRFKCERGDKFNLYIGTSKTFTIPRPSPSGFCVNCQTQNPACAVYCKDCGNKP

Radius of gyration: 16.77 Å; chains: 1; bounding box: 35×25×55 Å